Protein AF-A0A060SC49-F1 (afdb_monomer_lite)

pLDDT: mean 82.69, std 17.89, range [35.94, 96.81]

Sequence (129 aa):
MRRASILSTSFMPLVVKDNVMAAFAQARPSLELLHLNALAYDLSCYQTGLPSLVSLATRSPHLSDLRTVQLVVRPEDVEKLPLEPPNLVHGLKAVQVYYGMRPDVYRLIHERIFPNLSQEHNVDGLYHD

Foldseek 3Di:
DDDDDDPDDDPDLAQDDLVNLLVVLQVCQQAAEEADDDPDPDCNSFEDELSSLLSNLQRHQNHAEEEGEEYDYDPVSLVVQDPAANDPNRNHAYYHYLADDDPVNVVSCCGGHNVNHHPPPPPPRPHDD

Secondary structure (DSSP, 8-state):
-----------S---B-HHHHHHHHHH-TT--EEE----SS-GGGBEEEHHHHHHHHHH-TT--EEEEEEEE--HHHHTTS-SS-S-TT----EEEEEES--HHHHHHHHHHT-TT------TT-----

Radius of gyration: 13.95 Å; chains: 1; bounding box: 31×33×32 Å

Structure (mmCIF, N/CA/C/O backbone):
data_AF-A0A060SC49-F1
#
_entry.id   AF-A0A060SC49-F1
#
loop_
_atom_site.group_PDB
_atom_site.id
_atom_site.type_symbol
_atom_site.label_atom_id
_atom_site.label_alt_id
_atom_site.label_comp_id
_atom_site.label_asym_id
_atom_site.label_entity_id
_atom_site.label_seq_id
_atom_site.pdbx_PDB_ins_code
_atom_site.Cartn_x
_atom_site.Cartn_y
_atom_site.Cartn_z
_atom_site.occupancy
_atom_site.B_iso_or_equiv
_atom_site.auth_seq_id
_atom_site.auth_comp_id
_atom_site.auth_asym_id
_atom_site.auth_atom_id
_atom_site.pdbx_PDB_model_num
ATOM 1 N N . MET A 1 1 ? -19.006 14.387 9.598 1.00 44.66 1 MET A N 1
ATOM 2 C CA . MET A 1 1 ? -17.542 14.348 9.378 1.00 44.66 1 MET A CA 1
ATOM 3 C C . MET A 1 1 ? -17.229 15.096 8.095 1.00 44.66 1 MET A C 1
ATOM 5 O O . MET A 1 1 ? -17.952 14.911 7.125 1.00 44.66 1 MET A O 1
ATOM 9 N N . ARG A 1 2 ? -16.235 15.990 8.098 1.00 42.44 2 ARG A N 1
ATOM 10 C CA . ARG A 1 2 ? -15.819 16.733 6.899 1.00 42.44 2 ARG A CA 1
ATOM 11 C C . ARG A 1 2 ? -14.795 15.881 6.144 1.00 42.44 2 ARG A C 1
ATOM 13 O O . ARG A 1 2 ? -13.707 15.679 6.666 1.00 42.44 2 ARG A O 1
ATOM 20 N N . ARG A 1 3 ? -15.152 15.384 4.956 1.00 49.34 3 ARG A N 1
ATOM 21 C CA . ARG A 1 3 ? -14.224 14.685 4.054 1.00 49.34 3 ARG A CA 1
ATOM 22 C C . ARG A 1 3 ? -13.219 15.694 3.505 1.00 49.34 3 ARG A C 1
ATOM 24 O O . ARG A 1 3 ? -13.610 16.615 2.792 1.00 49.34 3 ARG A O 1
ATOM 31 N N . ALA A 1 4 ? -11.946 15.545 3.851 1.00 45.16 4 ALA A N 1
ATOM 32 C CA . ALA A 1 4 ? -10.871 16.334 3.262 1.00 45.16 4 ALA A CA 1
ATOM 33 C C . ALA A 1 4 ? -10.264 15.546 2.094 1.00 45.16 4 ALA A C 1
ATOM 35 O O . ALA A 1 4 ? -9.344 14.756 2.276 1.00 45.16 4 ALA A O 1
ATOM 36 N N . SER A 1 5 ? -10.793 15.743 0.886 1.00 46.41 5 SER A N 1
ATOM 37 C CA . SER A 1 5 ? -10.173 15.240 -0.341 1.00 46.41 5 SER A CA 1
ATOM 38 C C . SER A 1 5 ? -9.182 16.282 -0.858 1.00 46.41 5 SER A C 1
ATOM 40 O O . SER A 1 5 ? -9.586 17.297 -1.426 1.00 46.41 5 SER A O 1
ATOM 42 N N . ILE A 1 6 ? -7.884 16.060 -0.648 1.00 49.09 6 ILE A N 1
ATOM 43 C CA . ILE A 1 6 ? -6.848 16.865 -1.305 1.00 49.09 6 ILE A CA 1
ATOM 44 C C . ILE A 1 6 ? -6.599 16.236 -2.673 1.00 49.09 6 ILE A C 1
ATOM 46 O O . ILE A 1 6 ? -5.893 15.237 -2.782 1.00 49.09 6 ILE A O 1
ATOM 50 N N . LEU A 1 7 ? -7.190 16.823 -3.712 1.00 51.06 7 LEU A N 1
ATOM 51 C CA . LEU A 1 7 ? -6.860 16.486 -5.092 1.00 51.06 7 LEU A CA 1
ATOM 52 C C . LEU A 1 7 ? -5.688 17.380 -5.519 1.00 51.06 7 LEU A C 1
ATOM 54 O O . LEU A 1 7 ? -5.874 18.545 -5.861 1.00 51.06 7 LEU A O 1
ATOM 58 N N . SER A 1 8 ? -4.464 16.865 -5.403 1.00 51.09 8 SER A N 1
ATOM 59 C CA . SER A 1 8 ? -3.255 17.579 -5.823 1.00 51.09 8 SER A CA 1
ATOM 60 C C . SER A 1 8 ? -2.858 17.125 -7.221 1.00 51.09 8 SER A C 1
ATOM 62 O O . SER A 1 8 ? -2.191 16.106 -7.383 1.00 51.09 8 SER A O 1
ATOM 64 N N . THR A 1 9 ? -3.254 17.892 -8.232 1.00 54.19 9 THR A N 1
ATOM 65 C CA . THR A 1 9 ? -2.824 17.677 -9.617 1.00 54.19 9 THR A CA 1
ATOM 66 C C . THR A 1 9 ? -1.551 18.482 -9.860 1.00 54.19 9 THR A C 1
ATOM 68 O O . THR A 1 9 ? -1.607 19.700 -10.019 1.00 54.19 9 THR A O 1
ATOM 71 N N . SER A 1 10 ? -0.385 17.832 -9.847 1.00 51.56 10 SER A N 1
ATOM 72 C CA . SER A 1 10 ? 0.880 18.490 -10.197 1.00 51.56 10 SER A CA 1
ATOM 73 C C . SER A 1 10 ? 1.239 18.228 -11.655 1.00 51.56 10 SER A C 1
ATOM 75 O O . SER A 1 10 ? 1.321 17.076 -12.068 1.00 51.56 10 SER A O 1
ATOM 77 N N . PHE A 1 11 ? 1.558 19.278 -12.407 1.00 55.00 11 PHE A N 1
ATOM 78 C CA . PHE A 1 11 ? 2.093 19.166 -13.772 1.00 55.00 11 PHE A CA 1
ATOM 79 C C . PHE A 1 11 ? 3.621 18.983 -13.813 1.00 55.00 11 PHE A C 1
ATOM 81 O O . PHE A 1 11 ? 4.212 18.952 -14.888 1.00 55.00 11 PHE A O 1
ATOM 88 N N . MET A 1 12 ? 4.274 18.878 -12.651 1.00 55.28 12 MET A N 1
ATOM 89 C CA . MET A 1 12 ? 5.702 18.578 -12.551 1.00 55.28 12 MET A CA 1
ATOM 90 C C . MET A 1 12 ? 5.915 17.068 -12.383 1.00 55.28 12 MET A C 1
ATOM 92 O O . MET A 1 12 ? 5.121 16.435 -11.681 1.00 55.28 12 MET A O 1
ATOM 96 N N . PRO A 1 13 ? 6.973 16.486 -12.983 1.00 60.12 13 PRO A N 1
ATOM 97 C CA . PRO A 1 13 ? 7.303 15.081 -12.788 1.00 60.12 13 PRO A CA 1
ATOM 98 C C . PRO A 1 13 ? 7.604 14.840 -11.308 1.00 60.12 13 PRO A C 1
ATOM 100 O O . PRO A 1 13 ? 8.591 15.332 -10.760 1.00 60.12 13 PRO A O 1
ATOM 103 N N . LEU A 1 14 ? 6.703 14.119 -10.652 1.00 70.00 14 LEU A N 1
ATOM 104 C CA . LEU A 1 14 ? 6.779 13.817 -9.233 1.00 70.00 14 LEU A CA 1
ATOM 105 C C . LEU A 1 14 ? 7.293 12.389 -9.094 1.00 70.00 14 LEU A C 1
ATOM 107 O O . LEU A 1 14 ? 6.643 11.446 -9.537 1.00 70.00 14 LEU A O 1
ATOM 111 N N . VAL A 1 15 ? 8.480 12.245 -8.506 1.00 82.12 15 VAL A N 1
ATOM 112 C CA . VAL A 1 15 ? 9.056 10.932 -8.215 1.00 82.12 15 VAL A CA 1
ATOM 113 C C . VAL A 1 15 ? 8.463 10.435 -6.902 1.00 82.12 15 VAL A C 1
ATOM 115 O O . VAL A 1 15 ? 8.837 10.889 -5.821 1.00 82.12 15 VAL A O 1
ATOM 118 N N . VAL A 1 16 ? 7.523 9.505 -7.001 1.00 84.44 16 VAL A N 1
ATOM 119 C CA . VAL A 1 16 ? 6.915 8.804 -5.878 1.00 84.44 16 VAL A CA 1
ATOM 120 C C . VAL A 1 16 ? 7.652 7.484 -5.674 1.00 84.44 16 VAL A C 1
ATOM 122 O O . VAL A 1 16 ? 7.590 6.583 -6.507 1.00 84.44 16 VAL A O 1
ATOM 125 N N . LYS A 1 17 ? 8.375 7.405 -4.555 1.00 89.25 17 LYS A N 1
ATOM 126 C CA . LYS A 1 17 ? 9.093 6.220 -4.065 1.00 89.25 17 LYS A CA 1
ATOM 127 C C . LYS A 1 17 ? 8.730 5.957 -2.605 1.00 89.25 17 LYS A C 1
ATOM 129 O O . LYS A 1 17 ? 8.103 6.801 -1.962 1.00 89.25 17 LYS A O 1
ATOM 134 N N . ASP A 1 18 ? 9.176 4.825 -2.061 1.00 90.75 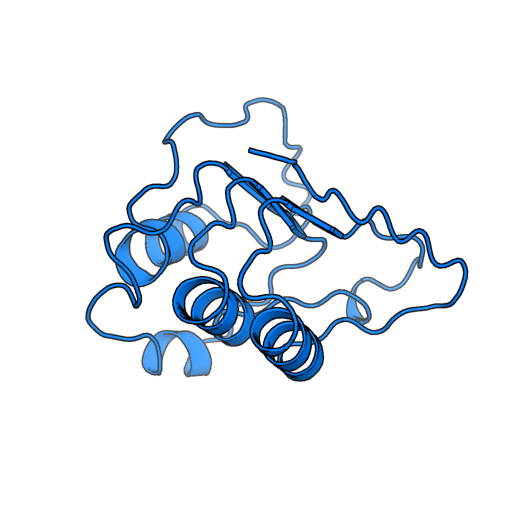18 ASP A N 1
ATOM 135 C CA . ASP A 1 18 ? 8.829 4.397 -0.699 1.00 90.75 18 ASP A CA 1
ATOM 136 C C . ASP A 1 18 ? 9.103 5.433 0.391 1.00 90.75 18 ASP A C 1
ATOM 138 O O . ASP A 1 18 ? 8.275 5.648 1.275 1.00 90.75 18 ASP A O 1
ATOM 142 N N . ASN A 1 19 ? 10.236 6.127 0.313 1.00 91.44 19 ASN A N 1
ATOM 143 C CA . ASN A 1 19 ? 10.579 7.183 1.262 1.00 91.44 19 ASN A CA 1
ATOM 144 C C . ASN A 1 19 ? 9.600 8.369 1.200 1.00 91.44 19 ASN A C 1
ATOM 146 O O . ASN A 1 19 ? 9.216 8.905 2.238 1.00 91.44 19 ASN A O 1
ATOM 150 N N . VAL A 1 20 ? 9.171 8.758 -0.004 1.00 90.75 20 VAL A N 1
ATOM 151 C CA . VAL A 1 20 ? 8.203 9.843 -0.218 1.00 90.75 20 VAL A CA 1
ATOM 152 C C . VAL A 1 20 ? 6.829 9.431 0.297 1.00 90.75 20 VAL A C 1
ATOM 154 O O . VAL A 1 20 ? 6.198 10.191 1.028 1.00 90.75 20 VAL A O 1
ATOM 157 N N . MET A 1 21 ? 6.392 8.212 -0.021 1.00 90.06 21 MET A N 1
ATOM 158 C CA . MET A 1 21 ? 5.124 7.661 0.460 1.00 90.06 21 MET A CA 1
ATOM 159 C C . MET A 1 21 ? 5.091 7.558 1.984 1.00 90.06 21 MET A C 1
ATOM 161 O O . MET A 1 21 ? 4.100 7.940 2.602 1.00 90.06 21 MET A O 1
ATOM 165 N N . ALA A 1 22 ? 6.184 7.113 2.607 1.00 92.44 22 ALA A N 1
ATOM 166 C CA . ALA A 1 22 ? 6.278 7.040 4.057 1.00 92.44 22 ALA A CA 1
ATOM 167 C C . ALA A 1 22 ? 6.215 8.426 4.719 1.00 92.44 22 ALA A C 1
ATOM 169 O O . ALA A 1 22 ? 5.466 8.610 5.680 1.00 92.44 22 ALA A O 1
ATOM 170 N N . ALA A 1 23 ? 6.947 9.411 4.186 1.00 91.44 23 ALA A N 1
ATOM 171 C CA . ALA A 1 23 ? 6.890 10.786 4.678 1.00 91.44 23 ALA A CA 1
ATOM 172 C C . ALA A 1 23 ? 5.486 11.391 4.503 1.00 91.44 23 ALA A C 1
ATOM 174 O O . ALA A 1 23 ? 4.978 12.072 5.396 1.00 91.44 23 ALA A O 1
ATOM 175 N N . PHE A 1 24 ? 4.828 11.098 3.378 1.00 89.75 24 PHE A N 1
ATOM 176 C CA . PHE A 1 24 ? 3.464 11.536 3.107 1.00 89.75 24 PHE A CA 1
ATOM 177 C C . PHE A 1 24 ? 2.458 10.928 4.092 1.00 89.75 24 PHE A C 1
ATOM 179 O O . PHE A 1 24 ? 1.666 11.664 4.681 1.00 89.75 24 PHE A O 1
ATOM 186 N N . ALA A 1 25 ? 2.525 9.614 4.324 1.00 91.12 25 ALA A N 1
ATOM 187 C CA . ALA A 1 25 ? 1.673 8.913 5.283 1.00 91.12 25 ALA A CA 1
ATOM 188 C C . ALA A 1 25 ? 1.837 9.489 6.698 1.00 91.12 25 ALA A C 1
ATOM 190 O O . ALA A 1 25 ? 0.855 9.773 7.383 1.00 91.12 25 ALA A O 1
ATOM 191 N N . GLN A 1 26 ? 3.081 9.757 7.109 1.00 92.44 26 GLN A N 1
ATOM 192 C CA . GLN A 1 26 ? 3.381 10.392 8.392 1.00 92.44 26 GLN A CA 1
ATOM 193 C C . GLN A 1 26 ? 2.792 11.806 8.504 1.00 92.44 26 GLN A C 1
ATOM 195 O O . GLN A 1 26 ? 2.285 12.177 9.561 1.00 92.44 26 GLN A O 1
ATOM 200 N N . ALA A 1 27 ? 2.843 12.596 7.431 1.00 92.25 27 ALA A N 1
ATOM 201 C CA . ALA A 1 27 ? 2.295 13.950 7.415 1.00 92.25 27 ALA A CA 1
ATOM 202 C C . ALA A 1 27 ? 0.755 13.985 7.339 1.00 92.25 27 ALA A C 1
ATOM 204 O O . ALA A 1 27 ? 0.152 15.028 7.608 1.00 92.25 27 ALA A O 1
ATOM 205 N N . ARG A 1 28 ? 0.106 12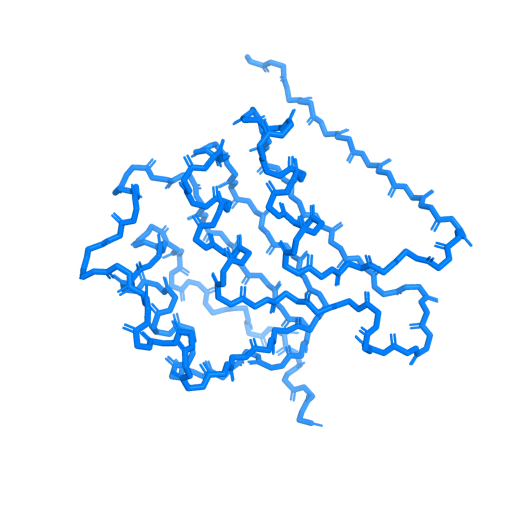.879 6.949 1.00 89.94 28 ARG A N 1
ATOM 206 C CA . ARG A 1 28 ? -1.338 12.802 6.670 1.00 89.94 28 ARG A CA 1
ATOM 207 C C . ARG A 1 28 ? -2.003 11.612 7.387 1.00 89.94 28 ARG A C 1
ATOM 209 O O . ARG A 1 28 ? -2.491 10.689 6.734 1.00 89.94 28 ARG A O 1
ATOM 216 N N . PRO A 1 29 ? -2.115 11.637 8.726 1.00 91.31 29 PRO A N 1
ATOM 217 C CA . PRO A 1 29 ? -2.759 10.549 9.463 1.00 91.31 29 PRO A CA 1
ATOM 218 C C . PRO A 1 29 ? -4.275 10.455 9.237 1.00 91.31 29 PRO A C 1
ATOM 220 O O . PRO A 1 29 ? -4.858 9.378 9.319 1.00 91.31 29 PRO A O 1
ATOM 223 N N . SER A 1 30 ? -4.924 11.570 8.894 1.00 90.50 30 SER A N 1
ATOM 224 C CA . SER A 1 30 ? -6.356 11.635 8.575 1.00 90.50 30 SER A CA 1
ATOM 225 C C . SER A 1 30 ? -6.663 11.400 7.089 1.00 90.50 30 SER A C 1
ATOM 227 O O . SER A 1 30 ? -7.699 11.844 6.601 1.00 90.50 30 SER A O 1
ATOM 229 N N . LEU A 1 31 ? -5.727 10.824 6.334 1.00 90.69 31 LEU A N 1
ATOM 230 C CA . LEU A 1 31 ? -5.899 10.560 4.909 1.00 90.69 31 LEU A CA 1
ATOM 231 C C . LEU A 1 31 ? -6.985 9.500 4.707 1.00 90.69 31 LEU A C 1
ATOM 233 O O . LEU A 1 31 ? -6.877 8.415 5.265 1.00 90.69 31 LEU A O 1
ATOM 237 N N . GLU A 1 32 ? -8.002 9.805 3.900 1.00 92.12 32 GLU A N 1
ATOM 238 C CA . GLU A 1 32 ? -9.084 8.863 3.567 1.00 92.12 32 GLU A CA 1
ATOM 239 C C . GLU A 1 32 ? -8.955 8.284 2.154 1.00 92.12 32 GLU A C 1
ATOM 241 O O . GLU A 1 32 ? -9.381 7.155 1.917 1.00 92.12 32 GLU A O 1
ATOM 246 N N . LEU A 1 33 ? -8.376 9.042 1.218 1.00 90.94 33 LEU A N 1
ATOM 247 C CA . LEU A 1 33 ? -8.249 8.681 -0.195 1.00 90.94 33 LEU A CA 1
ATOM 248 C C . LEU A 1 33 ? -6.851 9.059 -0.686 1.00 90.94 33 LEU A C 1
ATOM 250 O O . LEU A 1 33 ? -6.394 10.175 -0.425 1.00 90.94 33 LEU A O 1
ATOM 254 N N . LEU A 1 34 ? -6.196 8.169 -1.429 1.00 90.06 34 LEU A N 1
ATOM 255 C CA . LEU A 1 34 ? -4.924 8.461 -2.088 1.00 90.06 34 LEU A CA 1
ATOM 256 C C . LEU A 1 34 ? -4.912 7.888 -3.494 1.00 90.06 34 LEU A C 1
ATOM 258 O O . LEU A 1 34 ? -4.797 6.680 -3.665 1.00 90.06 34 LEU A O 1
ATOM 262 N N . HIS A 1 35 ? -4.998 8.758 -4.496 1.00 89.56 35 HIS A N 1
ATOM 263 C CA . HIS A 1 35 ? -4.975 8.361 -5.900 1.00 89.56 3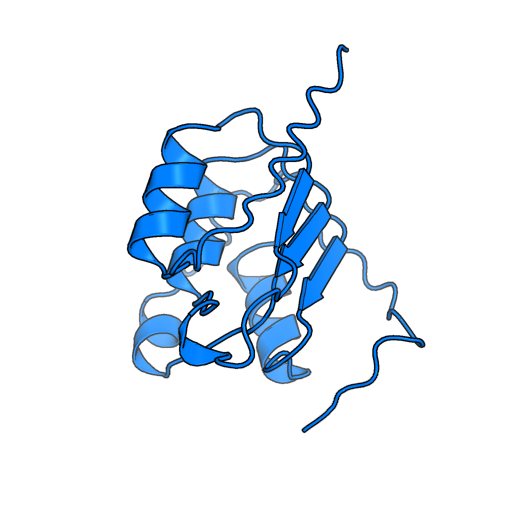5 HIS A CA 1
ATOM 264 C C . HIS A 1 35 ? -3.761 8.971 -6.594 1.00 89.56 35 HIS A C 1
ATOM 266 O O . HIS A 1 35 ? -3.637 10.191 -6.686 1.00 89.56 35 HIS A O 1
ATOM 272 N N . LEU A 1 36 ? -2.873 8.114 -7.085 1.00 84.81 36 LEU A N 1
ATOM 273 C CA . LEU A 1 36 ? -1.717 8.485 -7.886 1.00 84.81 36 LEU A CA 1
ATOM 274 C C . LEU A 1 36 ? -1.978 8.068 -9.329 1.00 84.81 36 LEU A C 1
ATOM 276 O O . LEU A 1 36 ? -2.116 6.882 -9.625 1.00 84.81 36 LEU A O 1
ATOM 280 N N . ASN A 1 37 ? -2.026 9.053 -10.218 1.00 79.44 37 ASN A N 1
ATOM 281 C CA . ASN A 1 37 ? -2.161 8.833 -11.651 1.00 79.44 37 ASN A CA 1
ATOM 282 C C . ASN A 1 37 ? -0.836 9.162 -12.337 1.00 79.44 37 ASN A C 1
ATOM 284 O O . ASN A 1 37 ? -0.187 10.157 -12.002 1.00 79.44 37 ASN A O 1
ATOM 288 N N . ALA A 1 38 ? -0.444 8.333 -13.301 1.00 74.62 38 ALA A N 1
ATOM 289 C CA . ALA A 1 38 ? 0.733 8.597 -14.110 1.00 74.62 38 ALA A CA 1
ATOM 290 C C . ALA A 1 38 ? 0.444 9.767 -15.055 1.00 74.62 38 ALA A C 1
ATOM 292 O O . ALA A 1 38 ? -0.481 9.708 -15.863 1.00 74.62 38 ALA A O 1
ATOM 293 N N . LEU A 1 39 ? 1.240 10.829 -14.947 1.00 68.62 39 LEU A N 1
ATOM 294 C CA . LEU A 1 39 ? 1.293 11.896 -15.951 1.00 68.62 39 LEU A CA 1
ATOM 295 C C . LEU A 1 39 ? 2.578 11.819 -16.784 1.00 68.62 39 LEU A C 1
ATOM 297 O O . LEU A 1 39 ? 2.634 12.375 -17.877 1.00 68.62 39 LEU A O 1
ATOM 301 N N . ALA A 1 40 ? 3.609 11.140 -16.271 1.00 64.06 40 ALA A N 1
ATOM 302 C CA . ALA A 1 40 ? 4.859 10.911 -16.980 1.00 64.06 40 ALA A CA 1
ATOM 303 C C . ALA A 1 40 ? 4.839 9.575 -17.736 1.00 64.06 40 ALA A C 1
ATOM 305 O O . ALA A 1 40 ? 4.257 8.597 -17.270 1.00 64.06 40 ALA A O 1
ATOM 306 N N . TYR A 1 41 ? 5.542 9.535 -18.869 1.00 68.75 41 TYR A N 1
ATOM 307 C CA . TYR A 1 41 ? 5.761 8.314 -19.652 1.00 68.75 41 TYR A CA 1
ATOM 308 C C . TYR A 1 41 ? 6.660 7.289 -18.936 1.00 68.75 41 TYR A C 1
ATOM 310 O O . TYR A 1 41 ? 6.671 6.122 -19.312 1.00 68.75 41 TYR A O 1
ATOM 318 N N . ASP A 1 42 ? 7.413 7.711 -17.913 1.00 80.50 42 ASP A N 1
ATOM 319 C CA . ASP A 1 42 ? 8.335 6.851 -17.168 1.00 80.50 42 ASP A CA 1
ATOM 320 C C . ASP A 1 42 ? 7.693 6.310 -15.878 1.00 80.50 42 ASP A C 1
ATOM 322 O O . ASP A 1 42 ? 7.517 7.028 -14.888 1.00 80.50 42 ASP A O 1
ATOM 326 N N . LEU A 1 43 ? 7.372 5.013 -15.883 1.00 78.75 43 LEU A N 1
ATOM 327 C CA . LEU A 1 43 ? 6.802 4.304 -14.733 1.00 78.75 43 LEU A CA 1
ATOM 328 C C . LEU A 1 43 ? 7.758 4.248 -13.533 1.00 78.75 43 LEU A C 1
ATOM 330 O O . LEU A 1 43 ? 7.296 4.180 -12.394 1.00 78.75 43 LEU A O 1
ATOM 334 N N . SER A 1 44 ? 9.074 4.357 -13.751 1.00 83.19 44 SER A N 1
ATOM 335 C CA . SER A 1 44 ? 10.066 4.338 -12.669 1.00 83.19 44 SER A CA 1
ATOM 336 C C . SER A 1 44 ? 9.927 5.524 -11.705 1.00 83.19 44 SER A C 1
ATOM 338 O O . SER A 1 44 ? 10.416 5.476 -10.570 1.00 83.19 44 SER A O 1
ATOM 340 N N . CYS A 1 45 ? 9.209 6.572 -12.122 1.00 84.50 45 CYS A N 1
ATOM 341 C CA . CYS A 1 45 ? 8.849 7.699 -11.276 1.00 84.50 45 CYS A CA 1
ATOM 342 C C . CYS A 1 45 ? 7.708 7.396 -10.295 1.00 84.50 45 CYS A C 1
ATOM 344 O O . CYS A 1 45 ? 7.535 8.177 -9.369 1.00 84.50 45 CYS A O 1
ATOM 346 N N . TYR A 1 46 ? 6.939 6.313 -10.445 1.00 86.38 46 TYR A N 1
ATOM 347 C CA . TYR A 1 46 ? 5.744 6.055 -9.630 1.00 86.38 46 TYR A CA 1
ATOM 348 C C . TYR A 1 46 ? 5.755 4.668 -8.979 1.00 86.38 46 TYR A C 1
ATOM 350 O O . TYR A 1 46 ? 4.811 3.888 -9.118 1.00 86.38 46 TYR A O 1
ATOM 358 N N . GLN A 1 47 ? 6.827 4.376 -8.246 1.00 90.12 47 GLN A N 1
ATOM 359 C CA . GLN A 1 47 ? 7.062 3.079 -7.621 1.00 90.12 47 GLN A CA 1
ATOM 360 C C . GLN A 1 47 ? 6.605 3.071 -6.164 1.00 90.12 47 GLN A C 1
ATOM 362 O O . GLN A 1 47 ? 7.184 3.721 -5.296 1.00 90.12 47 GLN A O 1
ATOM 367 N N . THR A 1 48 ? 5.575 2.282 -5.890 1.00 91.88 48 THR A N 1
ATOM 368 C CA . THR A 1 48 ? 5.133 1.944 -4.536 1.00 91.88 48 THR A CA 1
ATOM 369 C C . THR A 1 48 ? 5.631 0.543 -4.216 1.00 91.88 48 THR A C 1
ATOM 371 O O . THR A 1 48 ? 5.349 -0.382 -4.967 1.00 91.88 48 THR A O 1
ATOM 374 N N . GLY A 1 49 ? 6.375 0.361 -3.132 1.00 95.25 49 GLY A N 1
ATOM 375 C CA . GLY A 1 49 ? 6.772 -0.950 -2.628 1.00 95.25 49 GLY A CA 1
ATOM 376 C C . GLY A 1 49 ? 5.947 -1.388 -1.422 1.00 95.25 49 GLY A C 1
ATOM 377 O O . GLY A 1 49 ? 5.108 -0.647 -0.898 1.00 95.25 49 GLY A O 1
ATOM 378 N N . LEU A 1 50 ? 6.218 -2.598 -0.930 1.00 96.12 50 LEU A N 1
ATOM 379 C CA . LEU A 1 50 ? 5.647 -3.068 0.336 1.00 96.12 50 LEU A CA 1
ATOM 380 C C . LEU A 1 50 ? 5.948 -2.122 1.520 1.00 96.12 50 LEU A C 1
ATOM 382 O O . LEU A 1 50 ? 5.032 -1.897 2.316 1.00 96.12 50 LEU A O 1
ATOM 386 N N . PRO A 1 51 ? 7.141 -1.491 1.633 1.00 96.25 51 PRO A N 1
ATOM 387 C CA . PRO A 1 51 ? 7.402 -0.524 2.699 1.00 96.25 51 PRO A CA 1
ATOM 388 C C . PRO A 1 51 ? 6.437 0.672 2.690 1.00 96.25 51 PRO A C 1
ATOM 390 O O . PRO A 1 51 ? 5.983 1.098 3.755 1.00 96.25 51 PRO A O 1
ATOM 393 N N . SER A 1 52 ? 6.059 1.183 1.509 1.00 95.25 52 SER A N 1
ATOM 394 C CA . SER A 1 52 ? 5.017 2.217 1.391 1.00 95.25 52 SER A CA 1
ATOM 395 C C . SER A 1 52 ? 3.689 1.755 1.976 1.00 95.25 52 SER A C 1
ATOM 397 O O . SER A 1 52 ? 3.064 2.486 2.743 1.00 95.25 52 SER A O 1
ATOM 399 N N . LEU A 1 53 ? 3.255 0.546 1.609 1.00 96.44 53 LEU A N 1
ATOM 400 C CA . LEU A 1 53 ? 1.966 -0.003 2.026 1.00 96.44 53 LEU A CA 1
ATOM 401 C C . LEU A 1 53 ? 1.916 -0.210 3.540 1.00 96.44 53 LEU A C 1
ATOM 403 O O . LEU A 1 53 ? 0.947 0.193 4.178 1.00 96.44 53 LEU A O 1
ATOM 407 N N . VAL A 1 54 ? 2.986 -0.750 4.130 1.00 96.81 54 VAL A N 1
ATOM 408 C CA . VAL A 1 54 ? 3.108 -0.886 5.590 1.00 96.81 54 VAL A CA 1
ATOM 409 C C . VAL A 1 54 ? 3.073 0.482 6.272 1.00 96.81 54 VAL A C 1
ATOM 411 O O . VAL A 1 54 ? 2.403 0.647 7.294 1.00 96.81 54 VAL A O 1
ATOM 414 N N . SER A 1 55 ? 3.746 1.488 5.706 1.00 96.00 55 SER A N 1
ATOM 415 C CA . SER A 1 55 ? 3.731 2.844 6.260 1.00 96.00 55 SER A CA 1
ATOM 416 C C . SER A 1 55 ? 2.331 3.460 6.228 1.00 96.00 55 SER A C 1
ATOM 418 O O . SER A 1 55 ? 1.882 3.991 7.243 1.00 96.00 55 SER A O 1
ATOM 420 N N . LEU A 1 56 ? 1.596 3.315 5.119 1.00 95.75 56 LEU A N 1
ATOM 421 C CA . LEU A 1 56 ? 0.195 3.741 5.022 1.00 95.75 56 LEU A CA 1
ATOM 422 C C . LEU A 1 56 ? -0.684 3.015 6.049 1.00 95.75 56 LEU A C 1
ATOM 424 O O . LEU A 1 56 ? -1.408 3.679 6.785 1.00 95.75 56 LEU A O 1
ATOM 428 N N . ALA A 1 57 ? -0.552 1.690 6.167 1.00 96.12 57 ALA A N 1
ATOM 429 C CA . ALA A 1 57 ? -1.294 0.886 7.143 1.00 96.12 57 ALA A CA 1
ATOM 430 C C . ALA A 1 57 ? -1.056 1.331 8.593 1.00 96.12 57 ALA A C 1
ATOM 432 O O . ALA A 1 57 ? -1.956 1.298 9.433 1.00 96.12 57 ALA A O 1
ATOM 433 N N . THR A 1 58 ? 0.169 1.765 8.882 1.00 96.06 58 THR A N 1
ATOM 434 C CA . THR A 1 58 ? 0.585 2.184 10.222 1.00 96.06 58 THR A CA 1
ATOM 435 C C . THR A 1 58 ? 0.178 3.626 10.523 1.00 96.06 58 THR A C 1
ATOM 437 O O . THR A 1 58 ? -0.193 3.948 11.650 1.00 96.06 58 THR A O 1
ATOM 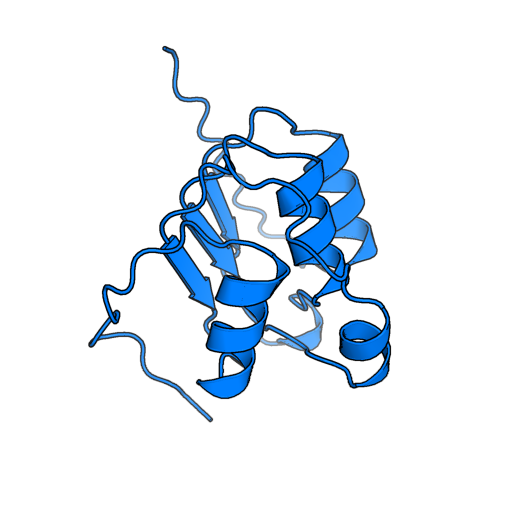440 N N . ARG A 1 59 ? 0.301 4.527 9.542 1.00 95.88 59 ARG A N 1
ATOM 441 C CA . ARG A 1 59 ? 0.238 5.979 9.764 1.00 95.88 59 ARG A CA 1
ATOM 442 C C . ARG A 1 59 ? -1.078 6.609 9.327 1.00 95.88 59 ARG A C 1
ATOM 444 O O . ARG A 1 59 ? -1.415 7.653 9.871 1.00 95.88 59 ARG A O 1
ATOM 451 N N . SER A 1 60 ? -1.820 5.992 8.411 1.00 95.06 60 SER A N 1
ATOM 452 C CA . SER A 1 60 ? -3.037 6.548 7.807 1.00 95.06 60 SER A CA 1
ATOM 453 C C . SER A 1 60 ? -4.245 5.619 8.013 1.00 95.06 60 SER A C 1
ATOM 455 O O . SER A 1 60 ? -4.827 5.154 7.037 1.00 95.06 60 SER A O 1
ATOM 457 N N . PRO A 1 61 ? -4.673 5.364 9.268 1.00 95.12 61 PRO A N 1
ATOM 458 C CA . PRO A 1 61 ? -5.655 4.324 9.609 1.00 95.12 61 PRO A CA 1
ATOM 459 C C . PRO A 1 61 ? -7.032 4.491 8.950 1.00 95.12 61 PRO A C 1
ATOM 461 O O . PRO A 1 61 ? -7.793 3.528 8.862 1.00 95.12 61 PRO A O 1
ATOM 464 N N . HIS A 1 62 ? -7.365 5.706 8.509 1.00 94.00 62 HIS A N 1
ATOM 465 C CA . HIS A 1 62 ? -8.637 6.036 7.865 1.00 94.00 62 HIS A CA 1
ATOM 466 C C . HIS A 1 62 ? -8.606 5.906 6.338 1.00 94.00 62 HIS A C 1
ATOM 468 O O . HIS A 1 62 ? -9.642 6.102 5.701 1.00 94.00 62 HIS A O 1
ATOM 474 N N . LEU A 1 63 ? -7.454 5.573 5.745 1.00 94.25 63 LEU A N 1
ATOM 475 C CA . LEU A 1 63 ? -7.322 5.426 4.301 1.00 94.25 63 LEU A CA 1
ATOM 476 C C . LEU A 1 63 ? -8.226 4.286 3.841 1.00 94.25 63 LEU A C 1
ATOM 478 O O . LEU A 1 63 ? -8.052 3.153 4.274 1.00 94.25 63 LEU A O 1
ATOM 482 N N . SER A 1 64 ? -9.179 4.603 2.971 1.00 94.06 64 SER A N 1
ATOM 483 C CA . SER A 1 64 ? -10.277 3.731 2.545 1.00 94.06 64 SER A CA 1
ATOM 484 C C . SER A 1 64 ? -10.178 3.296 1.079 1.00 94.06 64 SER A C 1
ATOM 486 O O . SER A 1 64 ? -10.562 2.170 0.756 1.00 94.06 64 SER A O 1
ATOM 488 N N . ASP A 1 65 ? -9.586 4.137 0.226 1.00 92.31 65 ASP A N 1
ATOM 489 C CA . ASP A 1 65 ? -9.334 3.880 -1.198 1.00 92.31 65 ASP A CA 1
ATOM 490 C C . ASP A 1 65 ? -7.901 4.314 -1.551 1.00 92.31 65 ASP A C 1
ATOM 492 O O . ASP A 1 65 ? -7.507 5.467 -1.328 1.00 92.31 65 ASP A O 1
ATOM 496 N N . LEU A 1 66 ? -7.125 3.372 -2.087 1.00 92.75 66 LEU A N 1
ATOM 497 C CA . LEU A 1 66 ? -5.759 3.574 -2.551 1.00 92.75 66 LEU A CA 1
ATOM 498 C C . LEU A 1 66 ? -5.659 3.219 -4.033 1.00 92.75 66 LEU A C 1
ATOM 500 O O . LEU A 1 66 ? -5.922 2.083 -4.422 1.00 92.75 66 LEU A O 1
ATOM 504 N N . ARG A 1 67 ? -5.179 4.161 -4.845 1.00 91.31 67 ARG A N 1
ATOM 505 C CA . ARG A 1 67 ? -4.826 3.927 -6.247 1.00 91.31 67 ARG A CA 1
ATOM 506 C C . ARG A 1 67 ? -3.382 4.316 -6.482 1.00 91.31 67 ARG A C 1
ATOM 508 O O . ARG A 1 67 ? -3.006 5.455 -6.205 1.00 91.31 67 ARG A O 1
ATOM 515 N N . THR A 1 68 ? -2.577 3.391 -6.984 1.00 89.81 68 THR A N 1
ATOM 516 C CA . THR A 1 68 ? -1.172 3.645 -7.319 1.00 89.81 68 THR A CA 1
ATOM 517 C C . THR A 1 68 ? -0.848 3.184 -8.732 1.00 89.81 68 THR A C 1
ATOM 519 O O . THR A 1 68 ? -1.590 2.421 -9.344 1.00 89.81 68 THR A O 1
ATOM 522 N N . VAL A 1 69 ? 0.260 3.684 -9.275 1.00 89.56 69 VAL A N 1
ATOM 523 C CA . VAL A 1 69 ? 0.678 3.379 -10.647 1.00 89.56 69 VAL A CA 1
ATOM 524 C C . VAL A 1 69 ? 1.384 2.034 -10.711 1.00 89.56 69 VAL A C 1
ATOM 526 O O . VAL A 1 69 ? 0.838 1.091 -11.271 1.00 89.56 69 VAL A O 1
ATOM 529 N N . GLN A 1 70 ? 2.580 1.936 -10.134 1.00 91.00 70 GLN A N 1
ATOM 530 C CA . GLN A 1 70 ? 3.402 0.738 -10.210 1.00 91.00 70 GLN A CA 1
ATOM 531 C C . GLN A 1 70 ? 3.672 0.199 -8.808 1.00 91.00 70 GLN A C 1
ATOM 533 O O . GLN A 1 70 ? 4.227 0.899 -7.959 1.00 91.00 70 GLN A O 1
ATOM 538 N N . LEU A 1 71 ? 3.309 -1.060 -8.578 1.00 93.00 71 LEU A N 1
ATOM 539 C CA . LEU A 1 71 ? 3.705 -1.813 -7.397 1.00 93.00 71 LEU A CA 1
ATOM 540 C C . LEU A 1 71 ? 4.977 -2.604 -7.701 1.00 93.00 71 LEU A C 1
ATOM 542 O O . LEU A 1 71 ? 5.018 -3.406 -8.632 1.00 93.00 71 LEU A O 1
ATOM 546 N N . VAL A 1 72 ? 6.016 -2.384 -6.901 1.00 94.25 72 VAL A N 1
ATOM 547 C CA . VAL A 1 72 ? 7.290 -3.100 -7.003 1.00 94.25 72 VAL A CA 1
ATOM 548 C C . VAL A 1 72 ? 7.475 -3.924 -5.740 1.00 94.25 72 VAL A C 1
ATOM 550 O O . VAL A 1 72 ? 7.770 -3.390 -4.674 1.00 94.25 72 VAL A O 1
ATOM 553 N N . VAL A 1 73 ? 7.302 -5.237 -5.857 1.00 94.56 73 VAL A N 1
ATOM 554 C CA . VAL A 1 73 ? 7.550 -6.171 -4.755 1.00 94.56 73 VAL A CA 1
ATOM 555 C C . VAL A 1 73 ? 8.925 -6.785 -4.929 1.00 94.56 73 VAL A C 1
ATOM 557 O O . VAL A 1 73 ? 9.182 -7.466 -5.922 1.00 94.56 73 VAL A O 1
ATOM 560 N N . ARG A 1 74 ? 9.801 -6.555 -3.952 1.00 94.44 74 ARG A N 1
ATOM 561 C CA . ARG A 1 74 ? 11.126 -7.168 -3.906 1.00 94.44 74 ARG A CA 1
ATOM 562 C C . ARG A 1 74 ? 11.160 -8.271 -2.847 1.00 94.44 74 ARG A C 1
ATOM 564 O O . ARG A 1 74 ? 10.522 -8.099 -1.805 1.00 94.44 74 ARG A O 1
ATOM 571 N N . PRO A 1 75 ? 11.877 -9.385 -3.072 1.00 94.00 75 PRO A N 1
ATOM 572 C CA . PRO A 1 75 ? 11.959 -10.478 -2.101 1.00 94.00 75 PRO A CA 1
ATOM 573 C C . PRO A 1 75 ? 12.385 -10.015 -0.701 1.00 94.00 75 PRO A C 1
ATOM 575 O O . PRO A 1 75 ? 11.765 -10.394 0.289 1.00 94.00 75 PRO A O 1
ATOM 578 N N . GLU A 1 76 ? 13.362 -9.110 -0.619 1.00 95.50 76 GLU A N 1
ATOM 579 C CA . GLU A 1 76 ? 13.875 -8.565 0.641 1.00 95.50 76 GLU A CA 1
ATOM 580 C C . GLU A 1 76 ? 12.847 -7.744 1.432 1.00 95.50 76 GLU A C 1
ATOM 582 O O . GLU A 1 76 ? 13.014 -7.542 2.636 1.00 95.50 76 GLU A O 1
ATOM 587 N N . ASP A 1 77 ? 11.800 -7.241 0.776 1.00 93.75 77 ASP A N 1
ATOM 588 C CA . ASP A 1 77 ? 10.722 -6.514 1.443 1.00 93.75 77 ASP A CA 1
ATOM 589 C C . ASP A 1 77 ? 9.665 -7.475 1.993 1.00 93.75 77 ASP A C 1
ATOM 591 O O . ASP A 1 77 ? 9.067 -7.195 3.031 1.00 93.75 77 ASP A O 1
ATOM 595 N N . VAL A 1 78 ? 9.468 -8.626 1.339 1.00 94.25 78 VAL A N 1
ATOM 596 C CA . VAL A 1 78 ? 8.570 -9.692 1.811 1.00 94.25 78 VAL A CA 1
ATOM 597 C C . VAL A 1 78 ? 9.087 -10.269 3.125 1.00 94.25 78 VAL A C 1
ATOM 599 O O . VAL A 1 78 ? 8.319 -10.432 4.070 1.00 94.25 78 VAL A O 1
ATOM 602 N N . GLU A 1 79 ? 10.396 -10.512 3.213 1.00 93.62 79 GLU A N 1
ATOM 603 C CA . GLU A 1 79 ? 11.056 -11.012 4.428 1.00 93.62 79 GLU A CA 1
ATOM 604 C C . GLU A 1 79 ? 10.925 -10.053 5.619 1.00 93.62 79 GLU A C 1
ATOM 606 O O . GLU A 1 79 ? 10.925 -10.482 6.772 1.00 93.62 79 GLU A O 1
ATOM 611 N N . LYS A 1 80 ? 10.785 -8.751 5.347 1.00 93.06 80 LYS A N 1
ATOM 612 C CA . LYS A 1 80 ? 10.635 -7.697 6.361 1.00 93.06 80 LYS A CA 1
ATOM 613 C C . LYS A 1 80 ? 9.180 -7.397 6.709 1.00 93.06 80 LYS A C 1
ATOM 615 O O . LYS A 1 80 ? 8.935 -6.542 7.564 1.00 93.06 80 LYS A O 1
ATOM 620 N N . LEU A 1 81 ? 8.213 -8.050 6.059 1.00 93.00 81 LEU A N 1
ATOM 621 C CA . LEU A 1 81 ? 6.808 -7.840 6.384 1.00 93.00 81 LEU A CA 1
ATOM 622 C C . LEU A 1 81 ? 6.518 -8.288 7.818 1.00 93.00 81 LEU A C 1
ATOM 624 O O . LEU A 1 81 ? 6.934 -9.380 8.222 1.00 93.00 81 LEU A O 1
ATOM 628 N N . PRO A 1 82 ? 5.733 -7.506 8.574 1.00 89.62 82 PRO A N 1
ATOM 629 C CA . PRO A 1 82 ? 5.350 -7.884 9.925 1.00 89.62 82 PRO A CA 1
ATOM 630 C C . PRO A 1 82 ? 4.575 -9.204 9.900 1.00 89.62 82 PRO A C 1
ATOM 632 O O . PRO A 1 82 ? 3.865 -9.489 8.933 1.00 89.62 82 PRO A O 1
ATOM 635 N N . LEU A 1 83 ? 4.748 -10.026 10.943 1.00 89.81 83 LEU A N 1
ATOM 636 C CA . LEU A 1 83 ? 4.079 -11.330 11.073 1.00 89.81 83 LEU A CA 1
ATOM 637 C C . LEU A 1 83 ? 2.554 -11.202 11.106 1.00 89.81 83 LEU A C 1
ATOM 639 O O . LEU A 1 83 ? 1.858 -12.063 10.572 1.00 89.81 83 LEU A O 1
ATOM 643 N N . GLU A 1 84 ? 2.076 -10.103 11.677 1.00 92.62 84 GLU A N 1
ATOM 644 C CA . GLU A 1 84 ? 0.671 -9.729 11.770 1.00 92.62 84 GLU A CA 1
ATOM 645 C C . GLU A 1 84 ? 0.444 -8.378 11.076 1.00 92.62 84 GLU A C 1
ATOM 647 O O . GLU A 1 84 ? 1.377 -7.569 10.996 1.00 92.62 84 GLU A O 1
ATOM 652 N N . PRO A 1 85 ? -0.777 -8.097 10.590 1.00 93.50 85 PRO A N 1
ATOM 653 C CA . PRO A 1 85 ? -1.096 -6.804 10.003 1.00 93.50 85 PRO A CA 1
ATOM 654 C C . PRO A 1 85 ? -0.775 -5.635 10.946 1.00 93.50 85 PRO A C 1
ATOM 656 O O . PRO A 1 85 ? -1.149 -5.691 12.120 1.00 93.50 85 PRO A O 1
ATOM 659 N N . PRO A 1 86 ? -0.181 -4.529 10.450 1.00 94.12 86 PRO A N 1
ATOM 660 C CA . PRO A 1 86 ? 0.129 -3.357 11.274 1.00 94.12 86 PRO A CA 1
ATOM 661 C C . PRO A 1 86 ? -1.087 -2.765 11.993 1.00 94.12 86 PRO A C 1
ATOM 663 O O . PRO A 1 86 ? -0.951 -2.149 13.048 1.00 94.12 86 PRO A O 1
ATOM 666 N N . ASN A 1 87 ? -2.274 -2.909 11.397 1.00 93.25 87 ASN A N 1
ATOM 667 C CA . ASN A 1 87 ? -3.520 -2.392 11.936 1.00 93.25 87 ASN A CA 1
ATOM 668 C C . ASN A 1 87 ? -4.718 -3.247 11.484 1.00 93.25 87 ASN A C 1
ATOM 670 O O . ASN A 1 87 ? -5.155 -3.177 10.336 1.00 93.25 87 ASN A O 1
ATOM 674 N N . LEU A 1 88 ? -5.287 -4.025 12.410 1.00 92.88 88 LEU A N 1
ATOM 675 C CA . LEU A 1 88 ? -6.435 -4.907 12.149 1.00 92.88 88 LEU A CA 1
ATOM 676 C C . LEU A 1 88 ? -7.738 -4.153 11.846 1.00 92.88 88 LEU A C 1
ATOM 678 O O . LEU A 1 88 ? -8.616 -4.683 11.171 1.00 92.88 88 LEU A O 1
ATOM 682 N N . VAL A 1 89 ? -7.874 -2.913 12.321 1.00 93.62 89 VAL A N 1
ATOM 683 C CA . VAL A 1 89 ? -9.067 -2.070 12.114 1.00 93.62 89 VAL A CA 1
ATOM 684 C C . VAL A 1 89 ? -8.844 -1.012 11.033 1.00 93.62 89 VAL A C 1
ATOM 686 O O . VAL A 1 89 ? -9.568 -0.020 10.969 1.00 93.62 89 VAL A O 1
ATOM 689 N N . HIS A 1 90 ? -7.836 -1.208 10.176 1.00 95.06 90 HIS A N 1
ATOM 690 C CA . HIS A 1 90 ? -7.521 -0.283 9.095 1.00 95.06 90 HIS A CA 1
ATOM 691 C C . HIS A 1 90 ? -8.708 -0.110 8.135 1.00 95.06 90 HIS A C 1
ATOM 693 O O . HIS A 1 90 ? -9.358 -1.089 7.758 1.00 95.06 90 HIS A O 1
ATOM 699 N N . GLY A 1 91 ? -8.966 1.131 7.715 1.00 92.81 91 GLY A N 1
ATOM 700 C CA . GLY A 1 91 ? -10.131 1.506 6.910 1.00 92.81 91 GLY A CA 1
ATOM 701 C C . GLY A 1 91 ? -10.089 1.084 5.440 1.00 92.81 91 GLY A C 1
ATOM 702 O O . GLY A 1 91 ? -11.095 1.246 4.754 1.00 92.81 91 GLY A O 1
ATOM 703 N N . LEU A 1 92 ? -8.963 0.556 4.950 1.00 94.88 92 LEU A N 1
ATOM 704 C CA . LEU A 1 92 ? -8.749 0.312 3.517 1.00 94.88 92 LEU A CA 1
ATOM 705 C C . LEU A 1 92 ? -9.661 -0.803 3.014 1.00 94.88 92 LEU A C 1
ATOM 707 O O . LEU A 1 92 ? -9.559 -1.942 3.465 1.00 94.88 92 LEU A O 1
ATOM 711 N N . LYS A 1 93 ? -10.535 -0.456 2.066 1.00 93.00 93 LYS A N 1
ATOM 712 C CA . LYS A 1 93 ? -11.507 -1.368 1.450 1.00 93.00 93 LYS A CA 1
ATOM 713 C C . LYS A 1 93 ? -11.217 -1.650 -0.012 1.00 93.00 93 LYS A C 1
ATOM 715 O O . LYS A 1 93 ? -11.589 -2.723 -0.478 1.00 93.00 93 LYS A O 1
ATOM 720 N N . ALA A 1 94 ? -10.561 -0.725 -0.706 1.00 89.75 94 ALA A N 1
ATOM 721 C CA . ALA A 1 94 ? -10.227 -0.855 -2.115 1.00 89.75 94 ALA A CA 1
ATOM 722 C C . ALA A 1 94 ? -8.762 -0.485 -2.357 1.00 89.75 94 ALA A C 1
ATOM 724 O O . ALA A 1 94 ? -8.284 0.552 -1.894 1.00 89.75 94 ALA A O 1
ATOM 725 N N . VAL A 1 95 ? -8.066 -1.339 -3.108 1.00 91.62 95 VAL A N 1
ATOM 726 C CA . VAL A 1 95 ? -6.733 -1.060 -3.639 1.00 91.62 95 VAL A CA 1
ATOM 727 C C . VAL A 1 95 ? -6.745 -1.306 -5.141 1.00 91.62 95 VAL A C 1
ATOM 729 O O . VAL A 1 95 ? -7.152 -2.371 -5.599 1.00 91.62 95 VAL A O 1
ATOM 732 N N . GLN A 1 96 ? -6.305 -0.316 -5.907 1.00 90.62 96 GLN A N 1
ATOM 733 C CA . GLN A 1 96 ? -6.102 -0.430 -7.344 1.00 90.62 96 GLN A CA 1
ATOM 734 C C . GLN A 1 96 ? -4.652 -0.096 -7.658 1.00 90.62 96 GLN A C 1
ATOM 736 O O . GLN A 1 96 ? -4.114 0.911 -7.202 1.00 90.62 96 GLN A O 1
ATOM 741 N N . VAL A 1 97 ? -4.016 -0.941 -8.453 1.00 89.69 97 VAL A N 1
ATOM 742 C CA . VAL A 1 97 ? -2.660 -0.705 -8.930 1.00 89.69 97 VAL A CA 1
ATOM 743 C C . VAL A 1 97 ? -2.656 -0.987 -10.418 1.00 89.69 97 VAL A C 1
ATOM 745 O O . VAL A 1 97 ? -3.108 -2.054 -10.825 1.00 89.69 97 VAL A O 1
ATOM 748 N N . TYR A 1 98 ? -2.171 -0.038 -11.215 1.00 88.00 98 TYR A N 1
ATOM 749 C CA . TYR A 1 98 ? -2.170 -0.186 -12.670 1.00 88.00 98 TYR A CA 1
ATOM 750 C C . TYR A 1 98 ? -1.161 -1.241 -13.156 1.00 88.00 98 TYR A C 1
ATOM 752 O O . TYR A 1 98 ? -1.460 -1.965 -14.096 1.00 88.00 98 TYR A O 1
ATOM 760 N N . TYR A 1 99 ? -0.001 -1.369 -12.499 1.00 89.19 99 TYR A N 1
ATOM 761 C CA . TYR A 1 99 ? 1.064 -2.303 -12.887 1.00 89.19 99 TYR A CA 1
ATOM 762 C C . TYR A 1 99 ? 1.664 -3.045 -11.687 1.00 89.19 99 TYR A C 1
ATOM 764 O O . TYR A 1 99 ? 1.923 -2.446 -10.643 1.00 89.19 99 TYR A O 1
ATOM 772 N N . GLY A 1 100 ? 1.959 -4.338 -11.847 1.00 89.06 100 GLY A N 1
ATOM 773 C CA . GLY A 1 100 ? 2.676 -5.145 -10.845 1.00 89.06 100 GLY A CA 1
ATOM 774 C C . GLY A 1 100 ? 1.806 -5.798 -9.762 1.00 89.06 100 GLY A C 1
ATOM 775 O O . GLY A 1 100 ? 2.338 -6.442 -8.857 1.00 89.06 100 GLY A O 1
ATOM 776 N N . MET A 1 101 ? 0.475 -5.680 -9.841 1.00 91.75 101 MET A N 1
ATOM 777 C CA . MET A 1 101 ? -0.445 -6.377 -8.935 1.00 91.75 101 MET A CA 1
ATOM 778 C C . MET A 1 101 ? -0.790 -7.767 -9.464 1.00 91.75 101 MET A C 1
ATOM 780 O O . MET A 1 101 ? -1.727 -7.942 -10.237 1.00 91.75 101 MET A O 1
ATOM 784 N N . ARG A 1 102 ? -0.044 -8.769 -9.006 1.00 91.06 102 ARG A N 1
ATOM 785 C CA . ARG A 1 102 ? -0.327 -10.183 -9.275 1.00 91.06 102 ARG A CA 1
ATOM 786 C C . ARG A 1 102 ? -1.218 -10.798 -8.180 1.00 91.06 102 ARG A C 1
ATOM 788 O O . ARG A 1 102 ? -1.241 -10.278 -7.062 1.00 91.06 102 ARG A O 1
ATOM 795 N N . PRO A 1 103 ? -1.905 -11.929 -8.429 1.00 89.75 103 PRO A N 1
ATOM 796 C CA . PRO A 1 103 ? -2.772 -12.565 -7.428 1.00 89.75 103 PRO A CA 1
ATOM 797 C C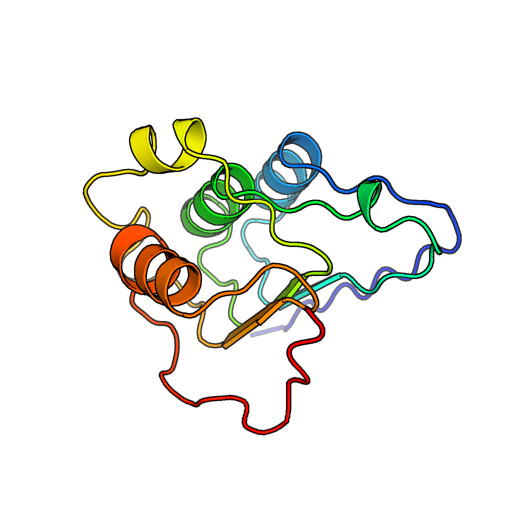 . PRO A 1 103 ? -2.065 -12.998 -6.131 1.00 89.75 103 PRO A C 1
ATOM 799 O O . PRO A 1 103 ? -2.648 -12.918 -5.050 1.00 89.75 103 PRO A O 1
ATOM 802 N N . ASP A 1 104 ? -0.815 -13.458 -6.218 1.00 91.12 104 ASP A N 1
ATOM 803 C CA . ASP A 1 104 ? 0.023 -13.808 -5.061 1.00 91.12 104 ASP A CA 1
ATOM 804 C C . ASP A 1 104 ? 0.375 -12.568 -4.230 1.00 91.12 104 ASP A C 1
ATOM 806 O O . ASP A 1 104 ? 0.266 -12.580 -3.004 1.00 91.12 104 ASP A O 1
ATOM 810 N N . VAL A 1 105 ? 0.713 -11.471 -4.909 1.00 92.88 105 VAL A N 1
ATOM 811 C CA . VAL A 1 105 ? 1.015 -10.179 -4.289 1.00 92.88 105 VAL A CA 1
ATOM 812 C C . VAL A 1 105 ? -0.219 -9.586 -3.610 1.00 92.88 105 VAL A C 1
ATOM 814 O O . VAL A 1 105 ? -0.126 -9.130 -2.472 1.00 92.88 105 VAL A O 1
ATOM 817 N N . TYR A 1 106 ? -1.384 -9.629 -4.261 1.00 93.25 106 TYR A N 1
ATOM 818 C CA . TYR A 1 106 ? -2.635 -9.165 -3.660 1.00 93.25 106 TYR A CA 1
ATOM 819 C C . TYR A 1 106 ? -2.945 -9.933 -2.372 1.00 93.25 106 TYR A C 1
ATOM 821 O O . TYR A 1 106 ? -3.249 -9.326 -1.346 1.00 93.25 106 TYR A O 1
ATOM 829 N N . ARG A 1 107 ? -2.814 -11.266 -2.405 1.00 92.69 107 ARG A N 1
ATOM 830 C CA . ARG A 1 107 ? -3.032 -12.123 -1.235 1.00 92.69 107 ARG A CA 1
ATOM 831 C C . ARG A 1 107 ? -2.079 -11.777 -0.098 1.00 92.69 107 ARG A C 1
ATOM 833 O O . ARG A 1 107 ? -2.531 -11.604 1.028 1.00 92.69 107 ARG A O 1
ATOM 840 N N . LEU A 1 108 ? -0.795 -11.597 -0.408 1.00 94.31 108 LEU A N 1
ATOM 841 C CA . LEU A 1 108 ? 0.210 -11.166 0.558 1.00 94.31 108 LEU A CA 1
ATOM 842 C C . LEU A 1 108 ? -0.177 -9.832 1.214 1.00 94.31 108 LEU A C 1
ATOM 844 O O . LEU A 1 108 ? -0.138 -9.713 2.435 1.00 94.31 108 LEU A O 1
ATOM 848 N N . ILE A 1 109 ? -0.583 -8.837 0.420 1.00 94.88 109 ILE A N 1
ATOM 849 C CA . ILE A 1 109 ? -0.999 -7.518 0.920 1.00 94.88 109 ILE A CA 1
ATOM 850 C C . ILE A 1 109 ? -2.248 -7.632 1.796 1.00 94.88 109 ILE A C 1
ATOM 852 O O . ILE A 1 109 ? -2.287 -7.042 2.875 1.00 94.88 109 ILE A O 1
ATOM 856 N N . HIS A 1 110 ? -3.251 -8.388 1.357 1.00 94.25 110 HIS A N 1
ATOM 857 C CA . HIS A 1 110 ? -4.473 -8.624 2.119 1.00 94.25 110 HIS A CA 1
ATOM 858 C C . HIS A 1 110 ? -4.164 -9.283 3.471 1.00 94.25 110 HIS A C 1
ATOM 860 O O . HIS A 1 110 ? -4.544 -8.765 4.514 1.00 94.25 110 HIS A O 1
ATOM 866 N N . GLU A 1 111 ? -3.405 -10.376 3.480 1.00 93.81 111 GLU A N 1
ATOM 867 C CA . GLU A 1 111 ? -3.147 -11.156 4.695 1.00 93.81 111 GLU A CA 1
ATOM 868 C C . GLU A 1 111 ? -2.178 -10.470 5.666 1.00 93.81 111 GLU A C 1
ATOM 870 O O . GLU A 1 111 ? -2.316 -10.620 6.878 1.00 93.81 111 GLU A O 1
ATOM 875 N N . ARG A 1 112 ? -1.187 -9.727 5.156 1.00 96.31 112 ARG A N 1
ATOM 876 C CA . ARG A 1 112 ? -0.067 -9.209 5.965 1.00 96.31 112 ARG A CA 1
ATOM 877 C C . ARG A 1 112 ? -0.100 -7.709 6.210 1.00 96.31 112 ARG A C 1
ATOM 879 O O . ARG A 1 112 ? 0.668 -7.229 7.038 1.00 96.31 112 ARG A O 1
ATOM 886 N N . ILE A 1 113 ? -0.931 -6.954 5.490 1.00 96.25 113 ILE A N 1
ATOM 887 C CA . ILE A 1 113 ? -0.938 -5.486 5.571 1.00 96.25 113 ILE A CA 1
ATOM 888 C C . ILE A 1 113 ? -2.357 -4.947 5.777 1.00 96.25 113 ILE A C 1
ATOM 890 O O . ILE A 1 113 ? -2.592 -4.222 6.743 1.00 96.25 113 ILE A O 1
ATOM 894 N N . PHE A 1 114 ? -3.302 -5.310 4.906 1.00 95.69 114 PHE A N 1
ATOM 895 C CA . PHE A 1 114 ? -4.666 -4.772 4.888 1.00 95.69 114 PHE A CA 1
ATOM 896 C C . PHE A 1 114 ? -5.727 -5.892 4.899 1.00 95.69 114 PHE A C 1
ATOM 898 O O . PHE A 1 114 ? -6.327 -6.181 3.861 1.00 95.69 114 PHE A O 1
ATOM 905 N N . PRO A 1 115 ? -6.037 -6.477 6.070 1.00 92.94 115 PRO A N 1
ATOM 906 C CA . PRO A 1 115 ? -6.958 -7.619 6.190 1.00 92.94 115 PRO A CA 1
ATOM 907 C C . PRO A 1 115 ? -8.420 -7.280 5.876 1.00 92.94 115 PRO A C 1
ATOM 909 O O . PRO A 1 115 ? -9.266 -8.161 5.794 1.00 92.94 115 PRO A O 1
ATOM 912 N N . ASN A 1 116 ? -8.730 -5.993 5.721 1.00 93.12 116 ASN A N 1
ATOM 913 C CA . ASN A 1 116 ? -10.077 -5.485 5.504 1.00 93.12 116 ASN A CA 1
ATOM 914 C C . ASN A 1 116 ? -10.391 -5.183 4.033 1.00 93.12 116 ASN A C 1
ATOM 916 O O . ASN A 1 116 ? -11.472 -4.636 3.779 1.00 93.12 116 ASN A O 1
ATOM 920 N N . LEU A 1 117 ? -9.479 -5.496 3.096 1.00 92.06 117 LEU A N 1
ATOM 921 C CA . LEU A 1 117 ? -9.726 -5.290 1.667 1.00 92.06 117 LEU A CA 1
ATOM 922 C C . LEU A 1 117 ? -10.937 -6.106 1.224 1.00 92.06 117 LEU A C 1
ATOM 924 O O . LEU A 1 117 ? -11.092 -7.278 1.563 1.00 92.06 117 LEU A O 1
ATOM 928 N N . SER A 1 118 ? -11.803 -5.465 0.450 1.00 85.56 118 SER A N 1
ATOM 929 C CA . SER A 1 118 ? -12.970 -6.129 -0.111 1.00 85.56 118 SER A CA 1
ATOM 930 C C . SER A 1 118 ? -12.501 -7.111 -1.178 1.00 85.56 118 SER A C 1
ATOM 932 O O . SER A 1 118 ? -11.672 -6.768 -2.020 1.00 85.56 118 SER A O 1
ATOM 934 N N . GLN A 1 119 ? -13.063 -8.320 -1.167 1.00 66.00 119 GLN A N 1
ATOM 935 C CA . GLN A 1 119 ? -12.794 -9.332 -2.192 1.00 66.00 119 GLN A CA 1
ATOM 936 C C . GLN A 1 119 ? -13.357 -8.965 -3.568 1.00 66.00 119 GLN A C 1
ATOM 938 O O . GLN A 1 119 ? -13.099 -9.706 -4.517 1.00 66.00 119 GLN A O 1
ATOM 943 N N . GLU A 1 120 ? -14.120 -7.867 -3.678 1.00 55.62 120 GLU A N 1
ATOM 944 C CA . GLU A 1 120 ? -14.709 -7.394 -4.929 1.00 55.62 120 GLU A CA 1
ATOM 945 C C . GLU A 1 120 ? -13.612 -7.198 -5.976 1.00 55.62 120 GLU A C 1
ATOM 947 O O . GLU A 1 120 ? -12.890 -6.201 -6.020 1.00 55.62 120 GLU A O 1
ATOM 952 N N . HIS A 1 121 ? -13.472 -8.241 -6.792 1.00 45.12 121 HIS A N 1
ATOM 953 C CA . HIS A 1 121 ? -12.661 -8.277 -7.982 1.00 45.12 121 HIS A CA 1
ATOM 954 C C . HIS A 1 121 ? -13.127 -7.131 -8.861 1.00 45.12 121 HIS A C 1
ATOM 956 O O . HIS A 1 121 ? -14.269 -7.114 -9.316 1.00 45.12 121 HIS A O 1
ATOM 962 N N . ASN A 1 122 ? -12.246 -6.170 -9.101 1.00 42.84 122 ASN A N 1
ATOM 963 C CA . ASN A 1 122 ? -12.468 -5.207 -10.156 1.00 42.84 122 ASN A CA 1
ATOM 964 C C . ASN A 1 122 ? -12.271 -5.968 -11.474 1.00 42.84 122 ASN A C 1
ATOM 966 O O . ASN A 1 122 ? -11.151 -6.116 -11.957 1.00 42.84 122 ASN A O 1
ATOM 970 N N . VAL A 1 123 ? -13.372 -6.511 -11.998 1.00 39.62 123 VAL A N 1
ATOM 971 C CA . VAL A 1 123 ? -13.455 -7.256 -13.266 1.00 39.62 123 VAL A CA 1
ATOM 972 C C . VAL A 1 123 ? -13.071 -6.373 -14.471 1.00 39.62 123 VAL A C 1
ATOM 974 O O . VAL A 1 123 ? -12.882 -6.891 -15.562 1.00 39.62 123 VAL A O 1
ATOM 977 N N . ASP A 1 124 ? -12.830 -5.073 -14.272 1.00 40.47 124 ASP A N 1
ATOM 978 C CA . ASP A 1 124 ? -12.482 -4.126 -15.340 1.00 40.47 124 ASP A CA 1
ATOM 979 C C . ASP A 1 124 ? -11.039 -3.585 -15.283 1.00 40.47 124 ASP A C 1
ATOM 981 O O . ASP A 1 124 ? -10.647 -2.732 -16.082 1.00 40.47 124 ASP A O 1
ATOM 985 N N . GLY A 1 125 ? -10.207 -4.058 -14.352 1.00 40.53 125 GLY A N 1
ATOM 986 C CA . GLY A 1 125 ? -8.806 -3.648 -14.267 1.00 40.53 125 GLY A CA 1
ATOM 987 C C . GLY A 1 125 ? -7.937 -4.451 -15.224 1.00 40.53 125 GLY A C 1
ATOM 988 O O . GLY A 1 125 ? -7.397 -5.470 -14.813 1.00 40.53 125 GLY A O 1
ATOM 989 N N . LEU A 1 126 ? -7.811 -4.003 -16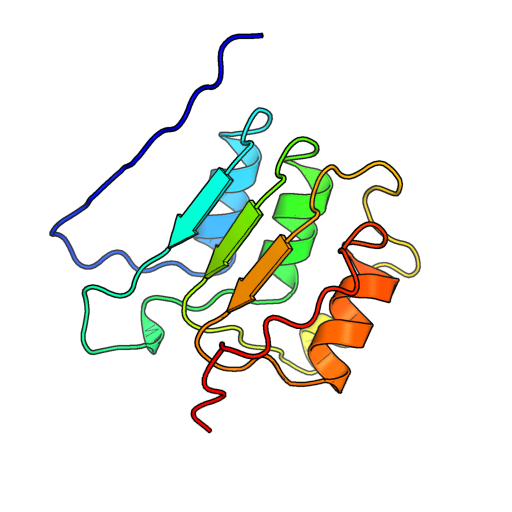.477 1.00 37.88 126 LEU A N 1
ATOM 990 C CA . LEU A 1 126 ? -6.836 -4.505 -17.452 1.00 37.88 126 LEU A CA 1
ATOM 991 C C . LEU A 1 126 ? -5.471 -4.730 -16.780 1.00 37.88 126 LEU A C 1
ATOM 993 O O . LEU A 1 126 ? -4.716 -3.784 -16.550 1.00 37.88 126 LEU A O 1
ATOM 997 N N . TYR A 1 127 ? -5.169 -5.987 -16.457 1.00 42.34 127 TYR A N 1
ATOM 998 C CA . TYR A 1 127 ? -3.830 -6.426 -16.097 1.00 42.34 127 TYR A CA 1
ATOM 999 C C . TYR A 1 127 ? -3.007 -6.362 -17.381 1.00 42.34 127 TYR A C 1
ATOM 1001 O O . TYR A 1 127 ? -3.003 -7.295 -18.182 1.00 42.34 127 TYR A O 1
ATOM 1009 N N . HIS A 1 128 ? -2.403 -5.208 -17.639 1.00 35.94 128 HIS A N 1
ATOM 1010 C CA . HIS A 1 128 ? -1.367 -5.108 -18.649 1.00 35.94 128 HIS A CA 1
ATOM 1011 C C . HIS A 1 128 ? -0.076 -5.627 -18.013 1.00 35.94 128 HIS A C 1
ATOM 1013 O O . HIS A 1 128 ? 0.513 -4.949 -17.167 1.00 35.94 128 HIS A O 1
ATOM 1019 N N . ASP A 1 129 ? 0.278 -6.864 -18.372 1.00 42.38 129 ASP A N 1
ATOM 1020 C CA . ASP A 1 129 ? 1.628 -7.413 -18.193 1.00 42.38 129 ASP A CA 1
ATOM 1021 C C . ASP A 1 129 ? 2.676 -6.537 -18.901 1.00 42.38 129 ASP A C 1
ATOM 1023 O O . ASP A 1 129 ? 2.392 -6.052 -20.026 1.00 42.38 129 ASP A O 1
#

Organism: Pycnoporus cinnabarinus (NCBI:txid5643)